Protein AF-A0A164QS16-F1 (afdb_monomer)

Structure (mmCIF, N/CA/C/O backbone):
data_AF-A0A164QS16-F1
#
_entry.id   AF-A0A164QS16-F1
#
loop_
_atom_site.group_PDB
_atom_site.id
_atom_site.type_symbol
_atom_site.label_atom_id
_atom_site.label_alt_id
_atom_site.label_comp_id
_atom_site.label_asym_id
_atom_site.label_entity_id
_atom_site.label_seq_id
_atom_site.pdbx_PDB_ins_code
_atom_site.Cartn_x
_atom_site.Cartn_y
_atom_site.Cartn_z
_atom_site.occupancy
_atom_site.B_iso_or_equiv
_atom_site.auth_seq_id
_atom_site.auth_comp_id
_atom_site.auth_asym_id
_atom_site.auth_atom_id
_atom_site.pdbx_PDB_model_num
ATOM 1 N N . MET A 1 1 ? 17.991 6.993 -2.845 1.00 45.00 1 MET A N 1
ATOM 2 C CA . MET A 1 1 ? 17.468 7.117 -4.222 1.00 45.00 1 MET A CA 1
ATOM 3 C C . MET A 1 1 ? 16.402 8.201 -4.233 1.00 45.00 1 MET A C 1
ATOM 5 O O . MET A 1 1 ? 15.755 8.378 -3.211 1.00 45.00 1 MET A O 1
ATOM 9 N N . ASN A 1 2 ? 16.260 8.963 -5.321 1.00 49.97 2 ASN A N 1
ATOM 10 C CA . ASN A 1 2 ? 15.167 9.934 -5.453 1.00 49.97 2 ASN A CA 1
ATOM 11 C C . ASN A 1 2 ? 13.910 9.170 -5.885 1.00 49.97 2 ASN A C 1
ATOM 13 O O . ASN A 1 2 ? 13.713 8.955 -7.078 1.00 49.97 2 ASN A O 1
ATOM 17 N N . GLN A 1 3 ? 13.117 8.705 -4.921 1.00 72.62 3 GLN A N 1
ATOM 18 C CA . GLN A 1 3 ? 11.813 8.103 -5.196 1.00 72.62 3 GLN A CA 1
ATOM 19 C C . GLN A 1 3 ? 10.845 9.203 -5.648 1.00 72.62 3 GLN A C 1
ATOM 21 O O . GLN A 1 3 ? 10.827 10.293 -5.071 1.00 72.62 3 GLN A O 1
ATOM 26 N N . HIS A 1 4 ? 10.088 8.941 -6.715 1.00 82.38 4 HIS A N 1
ATOM 27 C CA . HIS A 1 4 ? 9.063 9.873 -7.173 1.00 82.38 4 HIS A CA 1
ATOM 28 C C . HIS A 1 4 ? 7.929 9.940 -6.131 1.00 82.38 4 HIS A C 1
ATOM 30 O O . HIS A 1 4 ? 7.502 8.903 -5.623 1.00 82.38 4 HIS A O 1
ATOM 36 N N . ASN A 1 5 ? 7.428 11.134 -5.816 1.00 89.19 5 ASN A N 1
ATOM 37 C CA . ASN A 1 5 ? 6.219 11.296 -4.994 1.00 89.19 5 ASN A CA 1
ATOM 38 C C . ASN A 1 5 ? 4.951 11.113 -5.842 1.00 89.19 5 ASN A C 1
ATOM 40 O O . ASN A 1 5 ? 5.012 11.201 -7.071 1.00 89.19 5 ASN A O 1
ATOM 44 N N . LEU A 1 6 ? 3.792 10.894 -5.219 1.00 90.19 6 LEU A N 1
ATOM 45 C CA . LEU A 1 6 ? 2.547 10.589 -5.932 1.00 90.19 6 LEU A CA 1
ATOM 46 C C . LEU A 1 6 ? 2.148 11.701 -6.922 1.00 90.19 6 LEU A C 1
ATOM 48 O O . LEU A 1 6 ? 1.661 11.431 -8.024 1.00 90.19 6 LEU A O 1
ATOM 52 N N . ALA A 1 7 ? 2.437 12.963 -6.588 1.00 89.69 7 ALA A N 1
ATOM 53 C CA . ALA A 1 7 ? 2.213 14.101 -7.478 1.00 89.69 7 ALA A CA 1
ATOM 54 C C . ALA A 1 7 ? 3.037 14.013 -8.778 1.00 89.69 7 ALA A C 1
ATOM 56 O O . ALA A 1 7 ? 2.548 14.373 -9.849 1.00 89.69 7 ALA A O 1
ATOM 57 N N . GLN A 1 8 ? 4.267 13.499 -8.72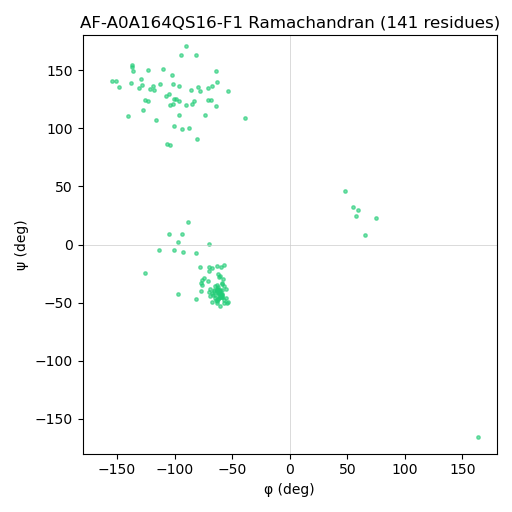2 1.00 91.56 8 GLN A N 1
ATOM 58 C CA . GLN A 1 8 ? 5.094 13.275 -9.908 1.00 91.56 8 GLN A CA 1
ATOM 59 C C . GLN A 1 8 ? 4.542 12.151 -10.794 1.00 91.56 8 GLN A C 1
ATOM 61 O O . GLN A 1 8 ? 4.535 12.317 -12.014 1.00 91.56 8 GLN A O 1
ATOM 66 N N . TYR A 1 9 ? 4.001 11.069 -10.218 1.00 91.50 9 TYR A N 1
ATOM 67 C CA . TYR A 1 9 ? 3.278 10.045 -10.992 1.00 91.50 9 TYR A CA 1
ATOM 68 C C . TYR A 1 9 ? 2.069 10.656 -11.712 1.00 91.50 9 TYR A C 1
ATOM 70 O O . TYR A 1 9 ? 1.868 10.436 -12.907 1.00 91.50 9 TYR A O 1
ATOM 78 N N . HIS A 1 10 ? 1.302 11.508 -11.025 1.00 90.94 10 HIS A N 1
ATOM 79 C CA . HIS A 1 10 ? 0.189 12.229 -11.640 1.00 90.94 10 HIS A CA 1
ATOM 80 C C . HIS A 1 10 ? 0.623 13.156 -12.784 1.00 90.94 10 HIS A C 1
ATOM 82 O O . HIS A 1 10 ? -0.041 13.184 -13.821 1.00 90.94 10 HIS A O 1
ATOM 88 N N . LEU A 1 11 ? 1.736 13.878 -12.638 1.00 92.06 11 LEU A N 1
ATOM 89 C CA . LEU A 1 11 ? 2.280 14.727 -13.702 1.00 92.06 11 LEU A CA 1
ATOM 90 C C . LEU A 1 11 ? 2.704 13.916 -14.937 1.00 92.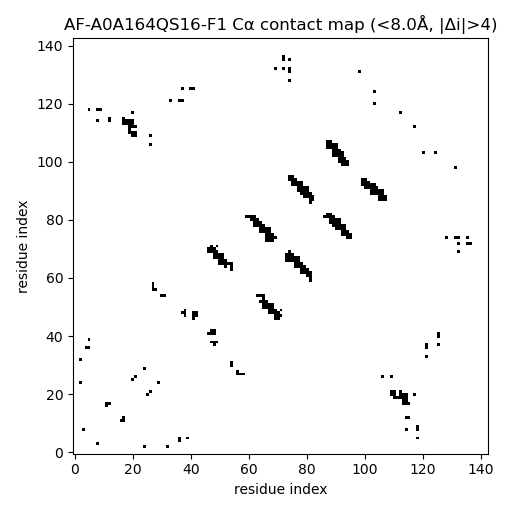06 11 LEU A C 1
ATOM 92 O O . LEU A 1 11 ? 2.490 14.370 -16.061 1.00 92.06 11 LEU A O 1
ATOM 96 N N . LEU A 1 12 ? 3.280 12.723 -14.761 1.00 90.31 12 LEU A N 1
ATOM 97 C CA . LEU A 1 12 ? 3.617 11.834 -15.881 1.00 90.31 12 LEU A CA 1
ATOM 98 C C . LEU A 1 12 ? 2.358 11.409 -16.650 1.00 90.31 12 LEU A C 1
ATOM 100 O O . LEU A 1 12 ? 2.299 11.556 -17.874 1.00 90.31 12 LEU A O 1
ATOM 104 N N . LEU A 1 13 ? 1.313 10.991 -15.932 1.00 91.69 13 LEU A N 1
ATOM 105 C CA . LEU A 1 13 ? 0.035 10.599 -16.532 1.00 91.69 13 LEU A CA 1
ATOM 106 C C . LEU A 1 13 ? -0.655 11.765 -17.256 1.00 91.69 13 LEU A C 1
ATOM 108 O O . LEU A 1 13 ? -1.169 11.588 -18.359 1.00 91.69 13 LEU A O 1
ATOM 112 N N . GLN A 1 14 ? -0.615 12.978 -16.694 1.00 90.81 14 GLN A N 1
ATOM 113 C CA . GLN A 1 14 ? -1.146 14.186 -17.345 1.00 90.81 14 GLN A CA 1
ATOM 114 C C . GLN A 1 14 ? -0.430 14.516 -18.663 1.00 90.81 14 GLN A C 1
ATOM 116 O O . GLN A 1 14 ? -1.038 15.079 -19.573 1.00 90.81 14 GLN A O 1
ATOM 121 N N . ASN A 1 15 ? 0.839 14.127 -18.794 1.00 89.81 15 ASN A N 1
ATOM 122 C CA . ASN A 1 15 ? 1.623 14.261 -20.020 1.00 89.81 15 ASN A CA 1
ATOM 123 C C . ASN A 1 15 ? 1.481 13.045 -20.963 1.00 89.81 15 ASN A C 1
ATOM 125 O O . ASN A 1 15 ? 2.320 12.850 -21.841 1.00 89.81 15 ASN A O 1
ATOM 129 N N . ASN A 1 16 ? 0.424 12.234 -20.806 1.00 78.81 16 ASN A N 1
ATOM 130 C CA . ASN A 1 16 ? 0.148 11.006 -21.570 1.00 78.81 16 ASN A CA 1
ATOM 131 C C . ASN A 1 16 ? 1.294 9.979 -21.533 1.00 78.81 16 ASN A C 1
ATOM 133 O O . ASN A 1 16 ? 1.535 9.269 -22.509 1.00 78.81 16 ASN A O 1
ATOM 137 N N . THR A 1 17 ? 2.024 9.921 -20.419 1.00 84.69 17 THR A N 1
ATOM 138 C CA . THR A 1 17 ? 3.129 8.979 -20.218 1.00 84.69 17 THR A CA 1
ATOM 139 C C . THR A 1 17 ? 2.685 7.897 -19.243 1.00 84.69 17 THR A C 1
ATOM 141 O O . THR A 1 17 ? 2.892 8.018 -18.038 1.00 84.69 17 THR A O 1
ATOM 144 N N . ASP A 1 18 ? 2.046 6.855 -19.773 1.00 91.56 18 ASP A N 1
ATOM 145 C CA . ASP A 1 18 ? 1.700 5.651 -19.016 1.00 91.56 18 ASP A CA 1
ATOM 146 C C . ASP A 1 18 ? 2.662 4.522 -19.393 1.00 91.56 18 ASP A C 1
ATOM 148 O O . ASP A 1 18 ? 2.460 3.773 -20.349 1.00 91.56 18 ASP A O 1
ATOM 152 N N . LEU A 1 19 ? 3.804 4.511 -18.711 1.00 91.38 19 LEU A N 1
ATOM 153 C CA . LEU A 1 19 ? 4.887 3.561 -18.940 1.00 91.38 19 LEU A CA 1
ATOM 154 C C . LEU A 1 19 ? 4.759 2.372 -17.979 1.00 91.38 19 LEU A C 1
ATOM 156 O O . LEU A 1 19 ? 4.085 2.481 -16.955 1.00 91.38 19 LEU A O 1
ATOM 160 N N . PRO A 1 20 ? 5.441 1.248 -18.256 1.00 94.56 20 PRO A N 1
ATOM 161 C CA . PRO A 1 20 ? 5.644 0.213 -17.250 1.00 94.56 20 PRO A CA 1
ATOM 162 C C . PRO A 1 20 ? 6.276 0.807 -15.985 1.00 94.56 20 PRO A C 1
ATOM 164 O O . PRO A 1 20 ? 7.278 1.526 -16.070 1.00 94.56 20 PRO A O 1
ATOM 167 N N . LEU A 1 21 ? 5.716 0.486 -14.817 1.00 93.56 21 LEU A N 1
ATOM 168 C CA . LEU A 1 21 ? 6.164 0.986 -13.517 1.00 93.56 21 LEU A CA 1
ATOM 169 C C . LEU A 1 21 ? 7.642 0.658 -13.264 1.00 93.56 21 LEU A C 1
ATOM 171 O O . LEU A 1 21 ? 8.385 1.492 -12.746 1.00 93.56 21 LEU A O 1
ATOM 175 N N . SER A 1 22 ? 8.090 -0.511 -13.729 1.00 92.88 22 SER A N 1
ATOM 176 C CA . SER A 1 22 ? 9.475 -0.985 -13.629 1.00 92.88 22 SER A CA 1
ATOM 177 C C . SER A 1 22 ? 10.521 -0.057 -14.263 1.00 92.88 22 SER A C 1
ATOM 179 O O . SER A 1 22 ? 11.703 -0.163 -13.943 1.00 92.88 22 SER A O 1
ATOM 181 N N . GLN A 1 23 ? 10.121 0.876 -15.136 1.00 91.94 23 GLN A N 1
ATOM 182 C CA . GLN A 1 23 ? 11.037 1.869 -15.712 1.00 91.94 23 GLN A CA 1
ATOM 183 C C . GLN A 1 23 ? 11.366 3.024 -14.760 1.00 91.94 23 GLN A C 1
ATOM 185 O O . GLN A 1 23 ? 12.346 3.735 -14.989 1.00 91.94 23 GLN A O 1
ATOM 190 N N . ILE A 1 24 ? 10.550 3.243 -13.727 1.00 90.75 24 ILE A N 1
ATOM 191 C CA . ILE A 1 24 ? 10.667 4.399 -12.826 1.00 90.75 24 ILE A CA 1
ATOM 192 C C . ILE A 1 24 ? 10.756 4.018 -11.350 1.00 90.75 24 ILE A C 1
ATOM 194 O O . ILE A 1 24 ? 11.302 4.789 -10.560 1.00 90.75 24 ILE A O 1
ATOM 198 N N . LEU A 1 25 ? 10.239 2.847 -10.990 1.00 90.56 25 LEU A N 1
ATOM 199 C CA . LEU A 1 25 ? 10.259 2.294 -9.651 1.00 90.56 25 LEU A CA 1
ATOM 200 C C . LEU A 1 25 ? 10.846 0.883 -9.743 1.00 90.56 25 LEU A C 1
ATOM 202 O O . LEU A 1 25 ? 10.266 0.024 -10.410 1.00 90.56 25 LEU A O 1
ATOM 206 N N . PRO A 1 26 ? 12.007 0.621 -9.137 1.00 89.75 26 PRO A N 1
ATOM 207 C CA . PRO A 1 26 ? 12.509 -0.740 -8.997 1.00 89.75 26 PRO A CA 1
ATOM 208 C C . PRO A 1 26 ? 11.583 -1.581 -8.108 1.00 89.75 26 PRO A C 1
ATOM 210 O O . PRO A 1 26 ? 10.943 -1.050 -7.200 1.00 89.75 26 PRO A O 1
ATOM 213 N N . LEU A 1 27 ? 11.501 -2.889 -8.366 1.00 87.50 27 LEU A N 1
ATOM 214 C CA . LEU A 1 27 ? 10.605 -3.795 -7.632 1.00 87.50 27 LEU A CA 1
ATOM 215 C C . LEU A 1 27 ? 10.938 -3.835 -6.135 1.00 87.50 27 LEU A C 1
ATOM 217 O O . LEU A 1 27 ? 10.041 -3.857 -5.295 1.00 87.50 27 LEU A O 1
ATOM 221 N N . GLU A 1 28 ? 12.227 -3.808 -5.804 1.00 84.38 28 GLU A N 1
ATOM 222 C CA . GLU A 1 28 ? 12.734 -3.776 -4.435 1.00 84.38 28 GLU A CA 1
ATOM 223 C C . GLU A 1 28 ? 12.218 -2.570 -3.635 1.00 84.38 28 GLU A C 1
ATOM 225 O O . GLU A 1 28 ? 11.996 -2.680 -2.432 1.00 84.38 28 GLU A O 1
ATOM 230 N N . ASP A 1 29 ? 11.930 -1.458 -4.313 1.00 85.69 29 ASP A N 1
ATOM 231 C CA . ASP A 1 29 ? 11.459 -0.214 -3.707 1.00 85.69 29 ASP A CA 1
ATOM 232 C C . ASP A 1 29 ? 9.926 -0.104 -3.671 1.00 85.69 29 ASP A C 1
ATOM 234 O O . ASP A 1 29 ? 9.394 0.855 -3.097 1.00 85.69 29 ASP A O 1
ATOM 238 N N . PHE A 1 30 ? 9.200 -1.050 -4.282 1.00 88.25 30 PHE A N 1
ATOM 239 C CA . PHE A 1 30 ? 7.750 -0.964 -4.468 1.00 88.25 30 PHE A CA 1
ATOM 240 C C . PHE A 1 30 ? 7.012 -0.734 -3.151 1.00 88.25 30 PHE A C 1
ATOM 242 O O . PHE A 1 30 ? 6.216 0.194 -3.039 1.00 88.25 30 PHE A O 1
ATOM 249 N N . LEU A 1 31 ? 7.304 -1.549 -2.139 1.00 87.12 31 LEU A N 1
ATOM 250 C CA . LEU A 1 31 ? 6.586 -1.532 -0.868 1.00 87.12 31 LEU A CA 1
ATOM 251 C C . LEU A 1 31 ? 6.853 -0.266 -0.059 1.00 87.12 31 LEU A C 1
ATOM 253 O O . LEU A 1 31 ? 5.921 0.358 0.444 1.00 87.12 31 LEU A O 1
ATOM 257 N N . ILE A 1 32 ? 8.118 0.145 0.022 1.00 86.06 32 ILE A N 1
ATOM 258 C CA . ILE A 1 32 ? 8.507 1.382 0.708 1.00 86.06 32 ILE A CA 1
ATOM 259 C C . ILE A 1 32 ? 7.839 2.581 0.028 1.00 86.06 32 ILE A C 1
ATOM 261 O O . ILE A 1 32 ? 7.294 3.458 0.702 1.00 86.06 32 ILE A O 1
ATOM 265 N N . THR A 1 33 ? 7.821 2.597 -1.306 1.00 89.81 33 THR A N 1
ATOM 266 C CA . THR A 1 33 ? 7.186 3.668 -2.085 1.00 89.81 33 THR A CA 1
ATOM 267 C C . THR A 1 33 ? 5.666 3.649 -1.918 1.00 89.81 33 THR A C 1
ATOM 269 O O . THR A 1 33 ? 5.068 4.696 -1.690 1.00 89.81 33 THR A O 1
ATOM 272 N N . PHE A 1 34 ? 5.041 2.469 -1.928 1.00 91.88 34 PHE A N 1
ATOM 273 C CA . PHE A 1 34 ? 3.610 2.288 -1.676 1.00 91.88 34 PHE A CA 1
ATOM 274 C C . PHE A 1 34 ? 3.196 2.843 -0.307 1.00 91.88 34 PHE A C 1
ATOM 276 O O . PHE A 1 34 ? 2.295 3.675 -0.232 1.00 91.88 34 PHE A O 1
ATOM 283 N N . ILE A 1 35 ? 3.904 2.476 0.768 1.00 90.25 35 ILE A N 1
ATOM 284 C CA . ILE A 1 35 ? 3.675 3.022 2.117 1.00 90.25 35 ILE A CA 1
ATOM 285 C C . ILE A 1 35 ? 3.879 4.541 2.155 1.00 90.25 35 ILE A C 1
ATOM 287 O O . ILE A 1 35 ? 3.100 5.258 2.788 1.00 90.25 35 ILE A O 1
ATOM 291 N N . THR A 1 36 ? 4.900 5.043 1.458 1.00 90.88 36 THR A N 1
ATOM 292 C CA . THR A 1 36 ? 5.177 6.482 1.373 1.00 90.88 36 THR A CA 1
ATOM 293 C C . THR A 1 36 ? 4.017 7.228 0.718 1.00 90.88 36 THR A C 1
ATOM 295 O O . THR A 1 36 ? 3.569 8.238 1.255 1.00 90.88 36 THR A O 1
ATOM 298 N N . HIS A 1 37 ? 3.464 6.720 -0.384 1.00 93.88 37 HIS A N 1
ATOM 299 C CA . HIS A 1 37 ? 2.332 7.366 -1.054 1.00 93.88 37 HIS A CA 1
ATOM 300 C C . HIS A 1 37 ? 1.025 7.265 -0.268 1.00 93.88 37 HIS A C 1
ATOM 302 O O . HIS A 1 37 ? 0.230 8.201 -0.309 1.00 93.88 37 HIS A O 1
ATOM 308 N N . LEU A 1 38 ? 0.805 6.194 0.504 1.00 93.00 38 LEU A N 1
ATOM 309 C CA . LEU A 1 38 ? -0.314 6.161 1.455 1.00 93.00 38 LEU A CA 1
ATOM 310 C C . LEU A 1 38 ? -0.180 7.273 2.499 1.00 93.00 38 LEU A C 1
ATOM 312 O O . LEU A 1 38 ? -1.143 7.991 2.763 1.00 93.00 38 LEU A O 1
ATOM 316 N N . ASN A 1 39 ? 1.021 7.457 3.053 1.00 92.06 39 ASN A N 1
ATOM 317 C CA . ASN A 1 39 ? 1.291 8.543 3.989 1.00 92.06 39 ASN A CA 1
ATOM 318 C C . ASN A 1 39 ? 1.045 9.920 3.348 1.00 92.06 39 ASN A C 1
ATOM 320 O O . ASN A 1 39 ? 0.419 10.768 3.975 1.00 92.06 39 ASN A O 1
ATOM 324 N N . GLU A 1 40 ? 1.467 10.132 2.096 1.00 92.94 40 GLU A N 1
ATOM 325 C CA . GLU A 1 40 ? 1.184 11.368 1.348 1.0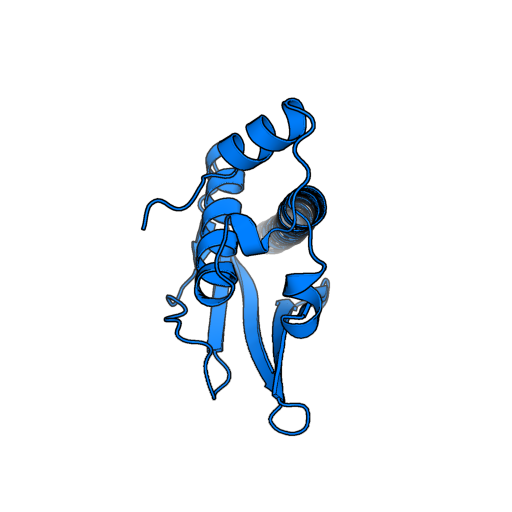0 92.94 40 GLU A CA 1
ATOM 326 C C . GLU A 1 40 ? -0.329 11.645 1.251 1.00 92.94 40 GLU A C 1
ATOM 328 O O . GLU A 1 40 ? -0.769 12.741 1.598 1.00 92.94 40 GLU A O 1
ATOM 333 N N . ILE A 1 41 ? -1.143 10.647 0.878 1.00 93.31 41 ILE A N 1
ATOM 334 C CA . ILE A 1 41 ? -2.610 10.791 0.780 1.00 93.31 41 ILE A CA 1
ATOM 335 C C . ILE A 1 41 ? -3.239 11.183 2.122 1.00 93.31 41 ILE A C 1
ATOM 337 O O . ILE A 1 41 ? -4.116 12.051 2.191 1.00 93.31 41 ILE A O 1
ATOM 341 N N . PHE A 1 42 ? -2.825 10.534 3.208 1.00 94.12 42 PHE A N 1
ATOM 342 C CA . PHE A 1 42 ? -3.421 10.792 4.515 1.00 94.12 42 PHE A CA 1
ATOM 343 C C . PHE A 1 42 ? -2.945 12.106 5.132 1.00 94.12 42 PHE A C 1
ATOM 345 O O . PHE A 1 42 ? -3.744 12.780 5.784 1.00 94.12 42 PHE A O 1
ATOM 352 N N . GLN A 1 43 ? -1.715 12.536 4.841 1.00 90.19 43 GLN A N 1
ATOM 353 C CA . GLN A 1 43 ? -1.240 13.874 5.192 1.00 90.19 43 GLN A CA 1
ATOM 354 C C . GLN A 1 43 ? -2.068 14.972 4.520 1.00 90.19 43 GLN A C 1
ATOM 356 O O . GLN A 1 43 ? -2.432 15.940 5.187 1.00 90.19 43 GLN A O 1
ATOM 361 N N . GLU A 1 44 ? -2.426 14.815 3.239 1.00 88.75 44 GLU A N 1
ATOM 362 C CA . GLU A 1 44 ? -3.335 15.744 2.546 1.00 88.75 44 GLU A CA 1
ATOM 363 C C . GLU A 1 44 ? -4.725 15.809 3.202 1.00 88.75 44 GLU A C 1
ATOM 365 O O . GLU A 1 44 ? -5.402 16.834 3.127 1.00 88.75 44 GLU A O 1
ATOM 370 N N . SER A 1 45 ? -5.135 14.732 3.877 1.00 86.06 45 SER A N 1
ATOM 371 C CA . SER A 1 45 ? -6.420 14.615 4.576 1.00 86.06 45 SER A CA 1
ATOM 372 C C . SER A 1 45 ? -6.357 14.998 6.062 1.00 86.06 45 SER A C 1
ATOM 374 O O . SER A 1 45 ? -7.318 14.748 6.788 1.00 86.06 45 SER A O 1
ATOM 376 N N . GLU A 1 46 ? -5.241 15.567 6.533 1.00 89.69 46 GLU A N 1
ATOM 377 C CA . GLU A 1 46 ? -4.992 15.896 7.949 1.00 89.69 46 GLU A CA 1
ATOM 378 C C . GLU A 1 46 ? -5.095 14.681 8.903 1.00 89.69 46 GLU A C 1
ATOM 380 O O . GLU A 1 46 ? -5.340 14.828 10.103 1.00 89.69 46 GLU A O 1
ATOM 385 N N . LEU A 1 47 ? -4.893 13.464 8.385 1.00 91.31 47 LEU A N 1
ATOM 386 C CA . LEU A 1 47 ? -4.861 12.223 9.159 1.00 91.31 47 LEU A CA 1
ATOM 387 C C . LEU A 1 47 ? -3.412 11.774 9.386 1.00 91.31 47 LEU A C 1
ATOM 389 O O . LEU A 1 47 ? -2.572 11.805 8.488 1.00 91.31 47 LEU A O 1
ATOM 393 N N . THR A 1 48 ? -3.114 11.308 10.597 1.00 91.12 48 THR A N 1
ATOM 394 C CA . THR A 1 48 ? -1.787 10.794 10.954 1.00 91.12 48 THR A CA 1
ATOM 395 C C . THR A 1 48 ? -1.705 9.313 10.614 1.00 91.12 48 THR A C 1
ATOM 397 O O . THR A 1 48 ? -2.201 8.484 11.374 1.00 91.12 48 THR A O 1
ATOM 400 N N . PHE A 1 49 ? -1.079 8.975 9.489 1.00 91.00 49 PHE A N 1
ATOM 401 C CA . PHE A 1 49 ? -0.795 7.591 9.111 1.00 91.00 49 PHE A CA 1
ATOM 402 C C . PHE A 1 49 ? 0.525 7.110 9.725 1.00 91.00 49 PHE A C 1
ATOM 404 O O . PHE A 1 49 ? 1.534 7.815 9.661 1.00 91.00 49 PHE A O 1
ATOM 411 N N . LYS A 1 50 ? 0.528 5.916 10.328 1.00 86.75 50 LYS A N 1
ATOM 412 C CA . LYS A 1 50 ? 1.736 5.283 10.881 1.00 86.75 50 LYS A CA 1
ATOM 413 C C . LYS A 1 50 ? 1.766 3.795 10.549 1.00 86.75 50 LYS A C 1
ATOM 415 O O . LYS A 1 50 ? 0.757 3.106 10.695 1.00 86.75 50 LYS A O 1
ATOM 420 N N . ASN A 1 51 ? 2.949 3.308 10.199 1.00 81.75 51 ASN A N 1
ATOM 421 C CA . ASN A 1 51 ? 3.306 1.896 10.192 1.00 81.75 51 ASN A CA 1
ATOM 422 C C . ASN A 1 51 ? 4.202 1.596 11.408 1.00 81.75 51 ASN A C 1
ATOM 424 O O . ASN A 1 51 ? 5.156 2.335 11.662 1.00 81.75 51 ASN A O 1
ATOM 428 N N . LEU A 1 52 ? 3.869 0.566 12.193 1.00 59.56 52 LEU A N 1
ATOM 429 C CA . LEU A 1 52 ? 4.536 0.313 13.482 1.00 59.56 52 LEU A CA 1
ATOM 430 C C . LEU A 1 52 ? 5.949 -0.267 13.331 1.00 59.56 52 LEU A C 1
ATOM 432 O O . LEU A 1 52 ? 6.810 0.029 14.160 1.00 59.56 52 LEU A O 1
ATOM 436 N N . GLU A 1 53 ? 6.217 -1.003 12.248 1.00 65.56 53 GLU A N 1
ATOM 437 C CA . GLU A 1 53 ? 7.552 -1.526 11.937 1.00 65.56 53 GLU A CA 1
ATOM 438 C C . GLU A 1 53 ? 7.952 -1.231 10.478 1.00 65.56 53 GLU A C 1
ATOM 440 O O . GLU A 1 53 ? 7.136 -1.393 9.561 1.00 65.56 53 GLU A O 1
ATOM 445 N N . PRO A 1 54 ? 9.186 -0.756 10.220 1.00 61.00 54 PRO A N 1
ATOM 446 C CA . PRO A 1 54 ? 9.669 -0.560 8.863 1.00 61.00 54 PRO A CA 1
ATOM 447 C C . PRO A 1 54 ? 9.920 -1.917 8.205 1.00 61.00 54 PRO A C 1
ATOM 449 O O . PRO A 1 54 ? 10.705 -2.720 8.702 1.00 61.00 54 PRO A O 1
ATOM 452 N N . ILE A 1 55 ? 9.296 -2.143 7.052 1.00 65.00 55 ILE A N 1
ATOM 453 C CA . ILE A 1 55 ? 9.612 -3.284 6.196 1.00 65.00 55 ILE A CA 1
ATOM 454 C C . ILE A 1 55 ? 10.956 -2.977 5.527 1.00 65.00 55 ILE A C 1
ATOM 456 O O . ILE A 1 55 ? 11.067 -2.027 4.750 1.00 65.00 55 ILE A O 1
ATOM 460 N N . ILE A 1 56 ? 11.996 -3.727 5.890 1.00 58.09 56 ILE A N 1
ATOM 461 C CA . ILE A 1 56 ? 13.363 -3.524 5.398 1.00 58.09 56 ILE A CA 1
ATOM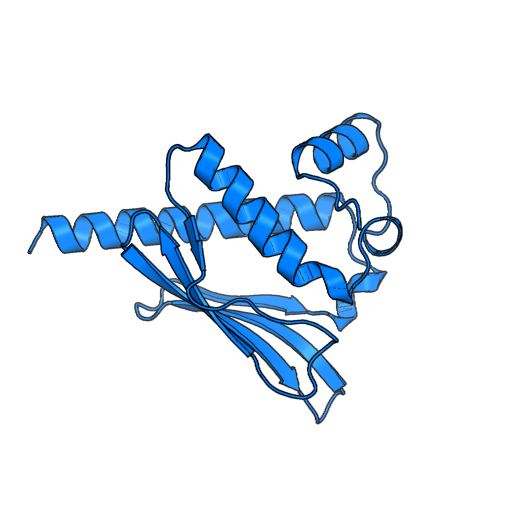 462 C C . ILE A 1 56 ? 13.561 -4.481 4.221 1.00 58.09 56 ILE A C 1
ATOM 464 O O . ILE A 1 56 ? 13.568 -5.700 4.402 1.00 58.09 56 ILE A O 1
ATOM 468 N N . THR A 1 57 ? 13.683 -3.945 3.009 1.00 54.12 57 THR A N 1
ATOM 469 C CA . THR A 1 57 ? 13.793 -4.739 1.778 1.00 54.12 57 THR A CA 1
ATOM 470 C C . THR A 1 57 ? 15.240 -4.837 1.288 1.00 54.12 57 THR A C 1
ATOM 472 O O . THR A 1 57 ? 15.888 -3.821 1.064 1.00 54.12 57 THR A O 1
ATOM 475 N N . ASP A 1 58 ? 15.714 -6.069 1.101 1.00 53.94 58 ASP A N 1
ATOM 476 C CA . ASP A 1 58 ? 15.847 -6.680 -0.233 1.00 53.94 58 ASP A CA 1
ATOM 477 C C . ASP A 1 58 ? 14.771 -7.787 -0.288 1.00 53.94 58 ASP A C 1
ATOM 479 O O . ASP A 1 58 ? 14.397 -8.272 0.781 1.00 53.94 58 ASP A O 1
ATOM 483 N N . ILE A 1 59 ? 14.210 -8.138 -1.459 1.00 60.69 59 ILE A N 1
ATOM 484 C CA . ILE A 1 59 ? 13.069 -9.082 -1.612 1.00 60.69 59 ILE A CA 1
ATOM 485 C C . ILE A 1 59 ? 13.203 -10.250 -0.619 1.00 60.69 59 ILE A C 1
ATOM 487 O O . ILE A 1 59 ? 14.113 -11.068 -0.772 1.00 60.69 59 ILE A O 1
ATOM 491 N N . PRO A 1 60 ? 12.367 -10.317 0.429 1.00 61.19 60 PRO A N 1
ATOM 492 C CA . PRO A 1 60 ? 12.705 -11.160 1.552 1.00 61.19 60 PRO A CA 1
ATOM 493 C C . PRO A 1 60 ? 12.377 -12.615 1.258 1.00 61.19 60 PRO A C 1
ATOM 495 O O . PRO A 1 60 ? 11.294 -12.949 0.787 1.00 61.19 60 PRO A O 1
ATOM 498 N N . GLU A 1 61 ? 13.310 -13.491 1.618 1.00 62.41 61 GLU A N 1
ATOM 499 C CA . GLU A 1 61 ? 13.114 -14.946 1.630 1.00 62.41 61 GLU A CA 1
ATOM 500 C C . GLU A 1 61 ? 12.152 -15.397 2.754 1.00 62.41 61 GLU A C 1
ATOM 502 O O . GLU A 1 61 ? 11.902 -16.589 2.930 1.00 62.41 61 GLU A O 1
ATOM 507 N N . ALA A 1 62 ? 11.630 -14.453 3.542 1.00 69.94 62 ALA A N 1
ATOM 508 C CA . ALA A 1 62 ? 10.748 -14.682 4.676 1.00 69.94 62 ALA A CA 1
ATOM 509 C C . ALA A 1 62 ? 9.599 -13.669 4.687 1.00 69.94 62 ALA A C 1
ATOM 511 O O . ALA A 1 62 ? 9.733 -12.547 4.196 1.00 69.94 62 ALA A O 1
ATOM 512 N N . ASN A 1 63 ? 8.482 -14.060 5.298 1.00 79.00 63 ASN A N 1
ATOM 513 C CA . ASN A 1 63 ? 7.346 -13.164 5.463 1.00 79.00 63 ASN A CA 1
ATOM 514 C C . ASN A 1 63 ? 7.729 -11.963 6.339 1.00 79.00 63 ASN A C 1
ATOM 516 O O . ASN A 1 63 ? 8.429 -12.123 7.340 1.00 79.00 63 ASN A O 1
ATOM 520 N N . GLN A 1 64 ? 7.245 -10.780 5.970 1.00 82.75 64 GLN A N 1
ATOM 521 C CA . GLN A 1 64 ? 7.342 -9.566 6.785 1.00 82.75 64 GLN A CA 1
ATOM 522 C C . GLN A 1 64 ? 5.941 -9.011 7.036 1.00 82.75 64 GLN A C 1
ATOM 524 O O . GLN A 1 64 ? 5.065 -9.172 6.188 1.00 82.75 64 GLN A O 1
ATOM 529 N N . GLU A 1 65 ? 5.732 -8.347 8.168 1.00 86.25 65 GLU A N 1
ATOM 530 C CA . GLU A 1 65 ? 4.450 -7.741 8.534 1.00 86.25 65 GLU A CA 1
ATOM 531 C C . GLU A 1 65 ? 4.650 -6.344 9.127 1.00 86.25 65 GLU A C 1
ATOM 533 O O . GLU A 1 65 ? 5.704 -6.030 9.676 1.00 86.25 65 GLU A O 1
ATOM 538 N N . THR A 1 66 ? 3.648 -5.481 8.987 1.00 87.38 66 THR A N 1
ATOM 539 C CA . THR A 1 66 ? 3.596 -4.193 9.682 1.00 87.38 66 THR A CA 1
ATOM 540 C C . THR A 1 66 ? 2.151 -3.810 9.972 1.00 87.38 66 THR A C 1
ATOM 542 O O . THR A 1 66 ? 1.278 -3.925 9.110 1.00 87.38 66 THR A O 1
ATOM 545 N N . THR A 1 67 ? 1.879 -3.335 11.183 1.00 89.75 67 THR A N 1
ATOM 546 C CA . THR A 1 67 ? 0.555 -2.823 11.550 1.00 89.75 67 THR A CA 1
ATOM 547 C C . THR A 1 67 ? 0.363 -1.419 10.991 1.00 89.75 67 THR A C 1
ATOM 549 O O . THR A 1 67 ? 1.221 -0.547 11.163 1.00 89.75 67 THR A O 1
ATOM 552 N N . LEU A 1 68 ? -0.784 -1.185 10.357 1.00 91.06 68 LEU A N 1
ATOM 553 C CA . LEU A 1 68 ? -1.205 0.118 9.856 1.00 91.06 68 LEU A CA 1
ATOM 554 C C . LEU A 1 68 ? -2.126 0.799 10.867 1.00 91.06 68 LEU A C 1
ATOM 556 O O . LEU A 1 68 ? -3.054 0.180 11.388 1.00 91.06 68 LEU A O 1
ATOM 560 N N . SER A 1 69 ? -1.913 2.092 11.100 1.00 90.81 69 SER A N 1
ATOM 561 C CA . SER A 1 69 ? -2.795 2.912 11.935 1.00 90.81 69 SER A CA 1
ATOM 562 C C . SER A 1 69 ? -3.082 4.277 11.316 1.00 90.81 69 SER A C 1
ATOM 564 O O . SER A 1 69 ? -2.247 4.849 10.608 1.00 90.81 69 SER A O 1
ATOM 566 N N . LEU A 1 70 ? -4.273 4.806 11.610 1.00 92.06 70 LEU A N 1
ATOM 567 C CA . LEU A 1 70 ? -4.694 6.170 11.287 1.00 92.06 70 LEU A CA 1
ATOM 568 C C . LEU A 1 70 ? -5.165 6.881 12.556 1.00 92.06 70 LEU A C 1
ATOM 570 O O . LEU A 1 70 ? -6.074 6.405 13.229 1.00 92.06 70 LEU A O 1
ATOM 574 N N . ASN A 1 71 ? -4.569 8.036 12.875 1.00 91.44 71 ASN A N 1
ATOM 575 C CA . ASN A 1 71 ? -4.844 8.801 14.101 1.00 91.44 71 ASN A CA 1
ATOM 576 C C . ASN A 1 71 ? -4.833 7.921 15.363 1.00 91.44 71 ASN A C 1
ATOM 578 O O . ASN A 1 71 ? -5.734 8.003 16.192 1.00 91.44 71 ASN A O 1
ATOM 582 N N . ASP A 1 72 ? -3.812 7.068 15.470 1.00 87.81 72 ASP A N 1
ATOM 583 C CA . ASP A 1 72 ? -3.604 6.121 16.574 1.00 87.81 72 ASP A CA 1
ATOM 584 C C . ASP A 1 72 ? -4.666 5.007 16.700 1.00 87.81 72 ASP A C 1
ATOM 586 O O . ASP A 1 72 ? -4.611 4.228 17.647 1.00 87.81 72 ASP A O 1
ATOM 590 N N . ILE A 1 73 ? -5.580 4.871 15.731 1.00 89.56 73 ILE A N 1
ATOM 591 C CA . ILE A 1 73 ? -6.469 3.708 15.605 1.00 89.56 73 ILE A CA 1
ATOM 592 C C . ILE A 1 73 ? -5.782 2.658 14.732 1.00 89.56 73 ILE A C 1
ATOM 594 O O . ILE A 1 73 ? -5.472 2.924 13.567 1.00 89.56 73 ILE A O 1
ATOM 598 N N . GLU A 1 74 ? -5.555 1.468 15.285 1.00 90.00 74 GLU A N 1
ATOM 599 C CA . GLU A 1 74 ? -5.039 0.308 14.553 1.00 90.00 74 GLU A CA 1
ATOM 600 C C . GLU A 1 74 ? -6.088 -0.200 13.561 1.00 90.00 74 GLU A C 1
ATOM 602 O O . GLU A 1 74 ? -7.228 -0.484 13.928 1.00 90.00 74 GLU A O 1
ATOM 607 N N . LEU A 1 75 ? -5.705 -0.288 12.288 1.00 89.12 75 LEU A N 1
ATOM 608 C CA . LEU A 1 75 ? -6.615 -0.687 11.219 1.00 89.12 75 LEU A CA 1
ATOM 609 C C . LEU A 1 75 ? -6.487 -2.171 10.888 1.00 89.12 75 LEU A C 1
ATOM 611 O O . LEU A 1 75 ? -7.488 -2.848 10.676 1.00 89.12 75 LEU A O 1
ATOM 615 N N . GLY A 1 76 ? -5.249 -2.662 10.836 1.00 89.44 76 GLY A N 1
ATOM 616 C CA . GLY A 1 76 ? -4.923 -4.041 10.495 1.00 89.44 76 GLY A CA 1
ATOM 617 C C . GLY A 1 76 ? -3.453 -4.207 10.137 1.00 89.44 76 GLY A C 1
ATOM 618 O O . GLY A 1 76 ? -2.636 -3.317 10.378 1.00 89.44 76 GLY A O 1
ATOM 619 N N . GLU A 1 77 ? -3.128 -5.344 9.542 1.00 90.19 77 GLU A N 1
ATOM 620 C CA . GLU A 1 77 ? -1.760 -5.778 9.280 1.00 90.19 77 GLU A CA 1
ATOM 621 C C . GLU A 1 77 ? -1.513 -5.914 7.776 1.00 90.19 77 GLU A C 1
ATOM 623 O O . GLU A 1 77 ? -2.306 -6.494 7.032 1.00 90.19 77 GLU A O 1
ATOM 628 N N . LEU A 1 78 ? -0.395 -5.357 7.321 1.00 90.44 78 LEU A N 1
ATOM 629 C CA . LEU A 1 78 ? 0.091 -5.467 5.955 1.00 90.44 78 LEU A CA 1
ATOM 630 C C . LEU A 1 78 ? 1.248 -6.464 5.921 1.00 90.44 78 LEU A C 1
ATOM 632 O O . LEU A 1 78 ? 2.274 -6.246 6.560 1.00 90.44 78 LEU A O 1
ATOM 636 N N . PHE A 1 79 ? 1.089 -7.527 5.143 1.00 87.38 79 PHE A N 1
ATOM 637 C CA . PHE A 1 79 ? 2.030 -8.628 5.027 1.00 87.38 79 PHE A CA 1
ATOM 638 C C . PHE A 1 79 ? 2.671 -8.660 3.650 1.00 87.38 79 PHE A C 1
ATOM 640 O O . PHE A 1 79 ? 1.995 -8.558 2.627 1.00 87.38 79 PHE A O 1
ATOM 647 N N . LEU A 1 80 ? 3.970 -8.913 3.627 1.00 87.69 80 LEU A N 1
ATOM 648 C CA . LEU A 1 80 ? 4.684 -9.367 2.450 1.00 87.69 80 LEU A CA 1
ATOM 649 C C . LEU A 1 80 ? 4.882 -10.878 2.585 1.00 87.69 80 LEU A C 1
ATOM 651 O O . LEU A 1 80 ? 5.724 -11.321 3.361 1.00 87.69 80 LEU A O 1
ATOM 655 N N . ILE A 1 81 ? 4.066 -11.661 1.881 1.00 86.81 81 ILE A N 1
ATOM 656 C CA . ILE A 1 81 ? 4.050 -13.125 1.969 1.00 86.81 81 ILE A CA 1
ATOM 657 C C . ILE A 1 81 ? 4.859 -13.706 0.813 1.00 86.81 81 ILE A C 1
ATOM 659 O O . ILE A 1 81 ? 4.558 -13.417 -0.345 1.00 86.81 81 ILE A O 1
ATOM 663 N N . HIS A 1 82 ? 5.850 -14.541 1.127 1.00 84.56 82 HIS A N 1
ATOM 664 C CA . HIS A 1 82 ? 6.642 -15.276 0.144 1.00 84.56 82 HIS A CA 1
ATOM 665 C C . HIS A 1 82 ? 6.179 -16.737 0.052 1.00 84.56 82 HIS A C 1
ATOM 667 O O . HIS A 1 82 ? 6.227 -17.484 1.032 1.00 84.56 82 HIS A O 1
ATOM 673 N N . ASP A 1 83 ? 5.756 -17.166 -1.136 1.00 79.25 83 ASP A N 1
ATOM 674 C CA . ASP A 1 83 ? 5.455 -18.561 -1.436 1.00 79.25 83 ASP A CA 1
ATOM 675 C C . ASP A 1 83 ? 6.680 -19.254 -2.040 1.00 79.25 83 ASP A C 1
ATOM 677 O O . ASP A 1 83 ? 6.949 -19.192 -3.240 1.00 79.25 83 ASP A O 1
ATOM 681 N N . SER A 1 84 ? 7.396 -19.991 -1.192 1.00 73.38 84 SER A N 1
ATOM 682 C CA . SER A 1 84 ? 8.568 -20.780 -1.594 1.00 73.38 84 SER A CA 1
ATOM 683 C C . SER A 1 84 ? 8.290 -21.861 -2.653 1.00 73.38 84 SER A C 1
ATOM 685 O O . SER A 1 84 ? 9.226 -22.326 -3.302 1.00 73.38 84 SER A O 1
ATOM 687 N N . SER A 1 85 ? 7.032 -22.279 -2.841 1.00 75.38 85 SER A N 1
ATOM 688 C CA . SER A 1 85 ? 6.664 -23.324 -3.807 1.00 75.38 85 SER A CA 1
ATOM 689 C C . SER A 1 85 ? 6.647 -22.799 -5.240 1.00 75.38 85 SER A C 1
ATOM 691 O O . SER A 1 85 ? 6.963 -23.545 -6.168 1.00 75.38 85 SER A O 1
ATOM 693 N N . TYR A 1 86 ? 6.285 -21.525 -5.406 1.00 69.69 86 TYR A N 1
ATOM 694 C CA . TYR A 1 86 ? 6.174 -20.855 -6.704 1.00 69.69 86 TYR A CA 1
ATOM 695 C C . TYR A 1 86 ? 7.209 -19.736 -6.888 1.00 69.69 86 TYR A C 1
ATOM 697 O O . TYR A 1 86 ? 7.361 -19.232 -7.993 1.00 69.69 86 TYR A O 1
ATOM 705 N N . LEU A 1 87 ? 7.995 -19.438 -5.843 1.00 70.50 87 LEU A N 1
ATOM 706 C CA . LEU A 1 87 ? 8.942 -18.319 -5.773 1.00 70.50 87 LEU A CA 1
ATOM 707 C C . LEU A 1 87 ? 8.263 -16.954 -5.963 1.00 70.50 87 LEU A C 1
ATOM 709 O O . LEU A 1 87 ? 8.893 -16.002 -6.420 1.00 70.50 87 LEU A O 1
ATOM 713 N N . ASP A 1 88 ? 6.997 -16.860 -5.561 1.00 81.81 88 ASP A N 1
ATOM 714 C CA . ASP A 1 88 ? 6.178 -15.665 -5.720 1.00 81.81 88 ASP A CA 1
ATOM 715 C C . ASP A 1 88 ? 6.075 -14.895 -4.409 1.00 81.81 88 ASP A C 1
ATOM 717 O O . ASP A 1 88 ? 6.016 -15.471 -3.323 1.00 81.81 88 ASP A O 1
ATOM 721 N N . THR A 1 89 ? 6.010 -13.571 -4.508 1.00 86.50 89 THR A N 1
ATOM 722 C CA . THR A 1 89 ? 5.817 -12.689 -3.355 1.00 86.50 89 THR A CA 1
ATOM 723 C C . THR A 1 89 ? 4.558 -11.859 -3.557 1.00 86.50 89 THR A C 1
ATOM 725 O O . THR A 1 89 ? 4.321 -11.317 -4.636 1.00 86.50 89 THR A O 1
ATOM 728 N N . SER A 1 90 ? 3.725 -11.762 -2.526 1.00 89.38 90 SER A N 1
ATOM 729 C CA . SER A 1 90 ? 2.473 -11.006 -2.561 1.00 89.38 90 SER A CA 1
ATOM 730 C C . SER A 1 90 ? 2.383 -10.037 -1.394 1.00 89.38 90 SER A C 1
ATOM 732 O O . SER A 1 90 ? 2.676 -10.391 -0.255 1.00 89.38 90 SER A O 1
ATOM 734 N N . LEU A 1 91 ? 1.922 -8.824 -1.682 1.00 90.50 91 LEU A N 1
ATOM 735 C CA . LEU A 1 91 ? 1.482 -7.866 -0.683 1.00 90.50 91 LEU A CA 1
ATOM 736 C C . LEU A 1 91 ? 0.024 -8.166 -0.335 1.00 90.50 91 LEU A C 1
ATOM 738 O O . LEU A 1 91 ? -0.842 -8.149 -1.212 1.00 90.50 91 LEU A O 1
ATOM 742 N N . VAL A 1 92 ? -0.248 -8.450 0.930 1.00 91.06 92 VAL A N 1
ATOM 743 C CA . VAL A 1 92 ? -1.563 -8.857 1.434 1.00 91.06 92 VAL A CA 1
ATOM 744 C C . V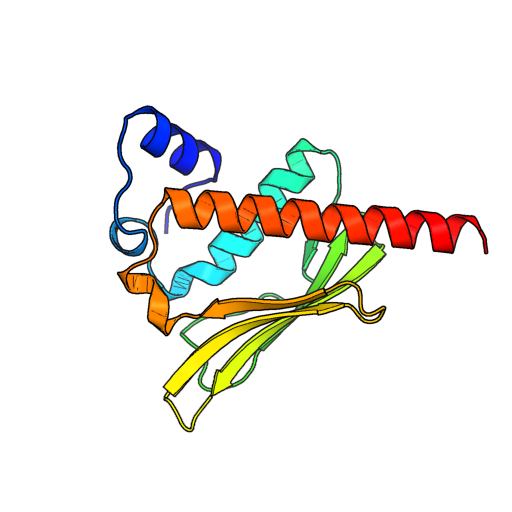AL A 1 92 ? -1.922 -7.996 2.632 1.00 91.06 92 VAL A C 1
ATOM 746 O O . VAL A 1 92 ? -1.057 -7.663 3.432 1.00 91.06 92 VAL A O 1
ATOM 749 N N . TYR A 1 93 ? -3.192 -7.635 2.768 1.00 91.31 93 TYR A N 1
ATOM 750 C CA . TYR A 1 93 ? -3.695 -6.925 3.937 1.00 91.31 93 TYR A CA 1
ATOM 751 C C . TYR A 1 93 ? -4.761 -7.740 4.655 1.00 91.31 93 TYR A C 1
ATOM 753 O O . TYR A 1 93 ? -5.642 -8.309 4.003 1.00 91.31 93 TYR A O 1
ATOM 761 N N . TYR A 1 94 ? -4.665 -7.768 5.984 1.00 89.88 94 TYR A N 1
ATOM 762 C CA . TYR A 1 94 ? -5.629 -8.400 6.871 1.00 89.88 94 TYR A CA 1
ATOM 763 C C . TYR A 1 94 ? -6.173 -7.394 7.876 1.00 89.88 94 TYR A C 1
ATOM 765 O O . TYR A 1 94 ? -5.446 -6.797 8.672 1.00 89.88 94 TYR A O 1
ATOM 773 N N . SER A 1 95 ? -7.492 -7.277 7.868 1.00 86.44 95 SER A N 1
ATOM 774 C CA . SER A 1 95 ? -8.269 -6.517 8.831 1.00 86.44 95 SER A CA 1
ATOM 775 C C . SER A 1 95 ? -8.801 -7.437 9.936 1.00 86.44 95 SER A C 1
ATOM 777 O O . SER A 1 95 ? -9.531 -8.385 9.628 1.00 86.44 95 SER A O 1
ATOM 779 N N . PRO A 1 96 ? -8.520 -7.178 11.228 1.00 74.00 96 PRO A N 1
ATOM 780 C CA . PRO A 1 96 ? -8.965 -8.031 12.335 1.00 74.00 96 PRO A CA 1
ATOM 781 C C . PRO A 1 96 ? -10.493 -8.113 12.478 1.00 74.00 96 PRO A C 1
ATOM 783 O O . PRO A 1 96 ? -11.004 -9.053 13.086 1.00 74.00 96 PRO A O 1
ATOM 786 N N . TYR A 1 97 ? -11.237 -7.169 11.893 1.00 72.69 97 TYR A N 1
ATOM 787 C CA . TYR A 1 97 ? -12.703 -7.164 11.897 1.00 72.69 97 TYR A CA 1
ATOM 788 C C . TYR A 1 97 ? -13.316 -7.575 10.548 1.00 72.69 97 TYR A C 1
ATOM 790 O O . TYR A 1 97 ? -14.535 -7.510 10.381 1.00 72.69 97 TYR A O 1
ATOM 798 N N . GLY A 1 98 ? -12.495 -8.053 9.605 1.00 57.50 98 GLY A N 1
ATOM 799 C CA . GLY A 1 98 ? -12.956 -8.805 8.438 1.00 57.50 98 GLY A CA 1
ATOM 800 C C . GLY A 1 98 ? -13.625 -7.986 7.334 1.00 57.50 98 GLY A C 1
ATOM 801 O O . GLY A 1 98 ? -14.392 -8.549 6.555 1.00 57.50 98 GLY A O 1
ATOM 802 N N . LEU A 1 99 ? -13.360 -6.678 7.241 1.00 58.22 99 LEU A N 1
ATOM 803 C CA . LEU A 1 99 ? -13.800 -5.885 6.085 1.00 58.22 99 LEU A CA 1
ATOM 804 C C . LEU A 1 99 ? -12.931 -6.148 4.850 1.00 58.22 99 LEU A C 1
ATOM 806 O O . LEU A 1 99 ? -13.452 -6.158 3.735 1.00 58.22 99 LEU A O 1
ATOM 810 N N . ILE A 1 100 ? -11.628 -6.382 5.047 1.00 64.25 100 ILE A N 1
ATOM 811 C CA . ILE A 1 100 ? -10.664 -6.628 3.974 1.00 64.25 100 ILE A CA 1
ATOM 812 C C . ILE A 1 100 ? -9.684 -7.717 4.411 1.00 64.25 100 ILE A C 1
ATOM 814 O O . ILE A 1 100 ? -8.833 -7.515 5.273 1.00 64.25 100 ILE A O 1
ATOM 818 N N . GLU A 1 101 ? -9.803 -8.875 3.776 1.00 72.75 101 GLU A N 1
ATOM 819 C CA . GLU A 1 101 ? -8.710 -9.825 3.609 1.00 72.75 101 GLU A CA 1
ATOM 820 C C . GLU A 1 101 ? -8.469 -9.896 2.104 1.00 72.75 101 GLU A C 1
ATOM 822 O O . GLU A 1 101 ? -9.318 -10.390 1.358 1.00 72.75 101 GLU A O 1
ATOM 827 N N . SER A 1 102 ? -7.374 -9.305 1.629 1.00 83.75 102 SER A N 1
ATOM 828 C CA . SER A 1 102 ? -7.133 -9.228 0.189 1.00 83.75 102 SER A CA 1
ATOM 829 C C . SER A 1 102 ? -5.657 -9.209 -0.146 1.00 83.75 102 SER A C 1
ATOM 831 O O . SER A 1 102 ? -4.859 -8.505 0.474 1.00 83.75 102 SER A O 1
ATOM 833 N N . THR A 1 103 ? -5.311 -9.921 -1.216 1.00 88.00 103 THR A N 1
ATOM 834 C CA . THR A 1 103 ? -4.092 -9.640 -1.966 1.00 88.00 103 THR A CA 1
ATOM 835 C C . THR A 1 103 ? -4.221 -8.242 -2.567 1.00 88.00 103 THR A C 1
ATOM 837 O O . THR A 1 103 ? -5.153 -7.978 -3.323 1.00 88.00 103 THR A O 1
ATOM 840 N N . ILE A 1 104 ? -3.313 -7.346 -2.197 1.00 90.56 104 ILE A N 1
ATOM 841 C CA . ILE A 1 104 ? -3.203 -5.993 -2.752 1.00 90.56 104 ILE A CA 1
ATOM 842 C C . ILE A 1 104 ? -2.454 -6.061 -4.075 1.00 90.56 104 ILE A C 1
ATOM 844 O O . ILE A 1 104 ? -2.870 -5.470 -5.065 1.00 90.56 104 ILE A O 1
ATOM 848 N N . PHE A 1 105 ? -1.333 -6.781 -4.089 1.00 91.12 105 PHE A N 1
ATOM 849 C CA . PHE A 1 105 ? -0.451 -6.817 -5.243 1.00 91.12 105 PHE A CA 1
ATOM 850 C C . PHE A 1 105 ? 0.363 -8.106 -5.281 1.00 91.12 105 PHE A C 1
ATOM 852 O O . PHE A 1 105 ? 0.844 -8.567 -4.246 1.00 91.12 105 PHE A O 1
ATOM 859 N N . ARG A 1 106 ? 0.553 -8.668 -6.475 1.00 91.12 106 ARG A N 1
ATOM 860 C CA . ARG A 1 106 ? 1.436 -9.815 -6.704 1.00 91.12 106 ARG A CA 1
ATOM 861 C C . ARG A 1 106 ? 2.681 -9.359 -7.444 1.00 91.12 106 ARG A C 1
ATOM 863 O O . ARG A 1 106 ? 2.588 -8.731 -8.492 1.00 91.12 106 ARG A O 1
ATOM 870 N N . TYR A 1 107 ? 3.851 -9.696 -6.918 1.00 88.94 107 TYR A N 1
ATOM 871 C CA . TYR A 1 107 ? 5.120 -9.223 -7.468 1.00 88.94 107 TYR A CA 1
ATOM 872 C C . TYR A 1 107 ? 5.434 -9.860 -8.832 1.00 88.94 107 TYR A C 1
ATOM 874 O O . TYR A 1 107 ? 6.151 -9.253 -9.625 1.00 88.94 107 TYR A O 1
ATOM 882 N N . GLU A 1 108 ? 4.856 -11.026 -9.148 1.00 87.44 108 GLU A N 1
ATOM 883 C CA . GLU A 1 108 ? 4.937 -11.651 -10.480 1.00 87.44 108 GLU A CA 1
ATOM 884 C C . GLU A 1 108 ? 4.377 -10.749 -11.596 1.00 87.44 108 GLU A C 1
ATOM 886 O O . GLU A 1 108 ? 4.916 -10.715 -12.706 1.00 87.44 108 GLU A O 1
ATOM 891 N N . ASP A 1 109 ? 3.358 -9.942 -11.286 1.00 90.12 109 ASP A N 1
ATOM 892 C CA . ASP A 1 109 ? 2.686 -9.069 -12.249 1.00 90.12 109 ASP A CA 1
ATOM 893 C C . ASP A 1 109 ? 3.442 -7.751 -12.490 1.00 90.12 109 ASP A C 1
ATOM 895 O O . ASP A 1 109 ? 3.101 -6.992 -13.401 1.00 90.12 109 ASP A O 1
ATOM 899 N N . TYR A 1 110 ? 4.506 -7.475 -11.725 1.00 90.88 110 TYR A N 1
ATOM 900 C CA . TYR A 1 110 ? 5.177 -6.171 -11.693 1.00 90.88 110 TYR A CA 1
ATOM 901 C C . TYR A 1 110 ? 5.657 -5.660 -13.046 1.00 90.88 110 TYR A C 1
ATOM 903 O O . TYR A 1 110 ? 5.545 -4.473 -13.348 1.00 90.88 110 TYR A O 1
ATOM 911 N N . ASN A 1 111 ? 6.157 -6.551 -13.899 1.00 90.56 111 ASN A N 1
ATOM 912 C CA . ASN A 1 111 ? 6.659 -6.160 -15.215 1.00 90.56 111 ASN A CA 1
ATOM 913 C C . ASN A 1 111 ? 5.551 -5.722 -16.185 1.00 90.56 111 ASN A C 1
ATOM 915 O O . ASN A 1 111 ? 5.848 -5.043 -17.168 1.00 90.56 111 ASN A O 1
ATOM 919 N N . ASN A 1 112 ? 4.300 -6.097 -15.911 1.00 92.88 112 ASN A N 1
ATOM 920 C CA . ASN A 1 112 ? 3.128 -5.719 -16.699 1.00 92.88 112 ASN A CA 1
ATOM 921 C C . ASN A 1 112 ? 2.339 -4.567 -16.060 1.00 92.88 112 ASN A C 1
ATOM 923 O O . ASN A 1 112 ? 1.383 -4.084 -16.660 1.00 92.88 112 ASN A O 1
ATOM 927 N N . PHE A 1 113 ? 2.734 -4.136 -14.862 1.00 94.00 113 PHE A N 1
ATOM 928 C CA . PHE A 1 113 ? 2.041 -3.123 -14.084 1.00 94.00 113 PHE A CA 1
ATOM 929 C C . PHE A 1 113 ? 2.449 -1.723 -14.554 1.00 94.00 113 PHE A C 1
ATOM 931 O O . PHE A 1 113 ? 3.640 -1.401 -14.608 1.00 94.00 113 PHE A O 1
ATOM 938 N N . SER A 1 114 ? 1.483 -0.894 -14.944 1.00 95.94 114 SER A N 1
ATOM 939 C CA . SER A 1 114 ? 1.739 0.465 -15.430 1.00 95.94 114 SER A CA 1
ATOM 940 C C . SER A 1 114 ? 1.733 1.511 -14.307 1.00 95.94 114 SER A C 1
ATOM 942 O O . SER A 1 114 ? 1.365 1.241 -13.161 1.00 95.94 114 SER A O 1
ATOM 944 N N . ILE A 1 115 ? 2.145 2.738 -14.637 1.00 95.00 115 ILE A N 1
ATOM 945 C CA . ILE A 1 115 ? 2.035 3.905 -13.749 1.00 95.00 115 ILE A CA 1
ATOM 946 C C . ILE A 1 115 ? 0.570 4.143 -13.365 1.00 95.00 115 ILE A C 1
ATOM 948 O O . ILE A 1 115 ? 0.285 4.442 -12.203 1.00 95.00 115 ILE A O 1
ATOM 952 N N . SER A 1 116 ? -0.358 4.034 -14.318 1.00 96.25 116 SER A N 1
ATOM 953 C CA . SER A 1 116 ? -1.780 4.251 -14.054 1.00 96.25 116 SER A CA 1
ATOM 954 C C . SER A 1 116 ? -2.362 3.179 -13.132 1.00 96.25 116 SER A C 1
ATOM 956 O O . SER A 1 116 ? -3.039 3.539 -12.165 1.00 96.25 116 SER A O 1
ATOM 958 N N . ASP A 1 117 ? -2.024 1.904 -13.351 1.00 96.06 117 ASP A N 1
ATOM 959 C CA . ASP A 1 117 ? -2.442 0.796 -12.481 1.00 96.06 117 ASP A CA 1
ATOM 960 C C . ASP A 1 117 ? -1.961 1.011 -11.042 1.00 96.06 117 ASP A C 1
ATOM 962 O O . ASP A 1 117 ? -2.724 0.856 -10.089 1.00 96.06 117 ASP A O 1
ATOM 966 N N . TYR A 1 118 ? -0.712 1.451 -10.877 1.00 95.75 118 TYR A N 1
ATOM 967 C CA . TYR A 1 118 ? -0.147 1.759 -9.568 1.00 95.75 118 TYR A CA 1
ATOM 968 C C . TYR A 1 118 ? -0.871 2.895 -8.852 1.00 95.75 118 TYR A C 1
ATOM 970 O O . TYR A 1 118 ? -1.225 2.779 -7.680 1.00 95.75 118 TYR A O 1
ATOM 978 N N . VAL A 1 119 ? -1.129 3.995 -9.555 1.00 95.44 119 VAL A N 1
ATOM 979 C CA . VAL A 1 119 ? -1.853 5.134 -8.987 1.00 95.44 119 VAL A CA 1
ATOM 980 C C . VAL A 1 119 ? -3.279 4.742 -8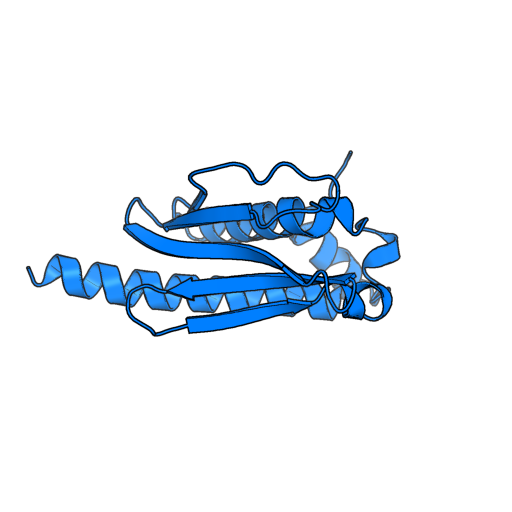.588 1.00 95.44 119 VAL A C 1
ATOM 982 O O . VAL A 1 119 ? -3.772 5.212 -7.561 1.00 95.44 119 VAL A O 1
ATOM 985 N N . ILE A 1 120 ? -3.946 3.894 -9.378 1.00 95.69 120 ILE A N 1
ATOM 986 C CA . ILE A 1 120 ? -5.266 3.346 -9.039 1.00 95.69 120 ILE A CA 1
ATOM 987 C C . ILE A 1 120 ? -5.163 2.489 -7.777 1.00 95.69 120 ILE A C 1
ATOM 989 O O . ILE A 1 120 ? -5.898 2.746 -6.827 1.00 95.69 120 ILE A O 1
ATOM 993 N N . LEU A 1 121 ? -4.206 1.559 -7.726 1.00 95.25 121 LEU A N 1
ATOM 994 C CA . LEU A 1 121 ? -3.976 0.685 -6.577 1.00 95.25 121 LEU A CA 1
ATOM 995 C C . LEU A 1 121 ? -3.795 1.476 -5.275 1.00 95.25 121 LEU A C 1
ATOM 997 O O . LEU A 1 121 ? -4.453 1.187 -4.276 1.00 95.25 121 LEU A O 1
ATOM 1001 N N . VAL A 1 122 ? -2.932 2.498 -5.288 1.00 95.25 122 VAL A N 1
ATOM 1002 C CA . VAL A 1 122 ? -2.689 3.358 -4.120 1.00 95.25 122 VAL A CA 1
ATOM 1003 C C . VAL A 1 122 ? -3.986 4.036 -3.666 1.00 95.25 122 VAL A C 1
ATOM 1005 O O . VAL A 1 122 ? -4.291 4.035 -2.474 1.00 95.25 122 VAL A O 1
ATOM 1008 N N . LYS A 1 123 ? -4.780 4.575 -4.600 1.00 94.38 123 LYS A N 1
ATOM 1009 C CA . LYS A 1 123 ? -6.035 5.279 -4.288 1.00 94.38 123 LYS A CA 1
ATOM 1010 C C . LYS A 1 123 ? -7.143 4.363 -3.787 1.00 94.38 123 LYS A C 1
ATOM 1012 O O . LYS A 1 123 ? -7.897 4.738 -2.885 1.00 94.38 123 LYS A O 1
ATOM 1017 N N . GLU A 1 124 ? -7.288 3.191 -4.391 1.00 93.62 124 GLU A N 1
ATOM 1018 C CA . GLU A 1 124 ? -8.271 2.199 -3.965 1.00 93.62 124 GLU A CA 1
ATOM 1019 C C . GLU A 1 124 ? -7.937 1.716 -2.558 1.00 93.62 124 GLU A C 1
ATOM 1021 O O . GLU A 1 124 ? -8.790 1.759 -1.670 1.00 93.62 124 GLU A O 1
ATOM 1026 N N . PHE A 1 125 ? -6.671 1.374 -2.313 1.00 93.50 125 PHE A N 1
ATOM 1027 C CA . PHE A 1 125 ? -6.239 0.923 -0.999 1.00 93.50 125 PHE A CA 1
ATOM 1028 C C . PHE A 1 125 ? -6.332 2.022 0.072 1.00 93.50 125 PHE A C 1
ATOM 1030 O O . PHE A 1 125 ? -6.809 1.761 1.175 1.00 93.50 125 PHE A O 1
ATOM 1037 N N . SER A 1 126 ? -5.982 3.276 -0.237 1.00 93.62 126 SER A N 1
ATOM 1038 C CA . SER A 1 126 ? -6.164 4.381 0.716 1.00 93.62 126 SER A CA 1
ATOM 1039 C C . SER A 1 126 ? -7.640 4.619 1.053 1.00 93.62 126 SER A C 1
ATOM 1041 O O . SER A 1 126 ? -7.985 4.889 2.202 1.00 93.62 126 SER A O 1
ATOM 1043 N N . SER A 1 127 ? -8.530 4.502 0.062 1.00 92.06 127 SER A N 1
ATOM 1044 C CA . SER A 1 127 ? -9.978 4.658 0.265 1.00 92.06 127 SER A CA 1
ATOM 1045 C C . SER A 1 127 ? -10.543 3.546 1.147 1.00 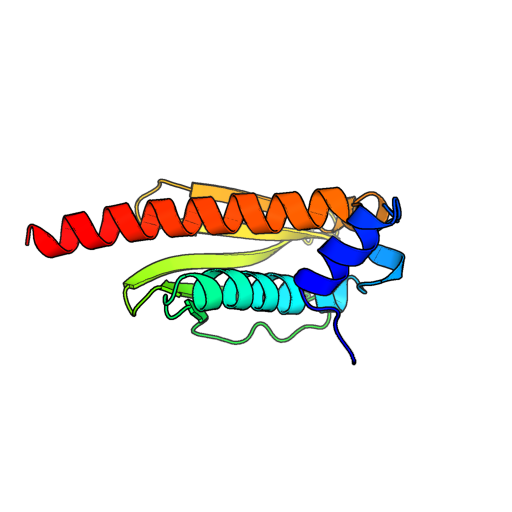92.06 127 SER A C 1
ATOM 1047 O O . SER A 1 127 ? -11.383 3.799 2.009 1.00 92.06 127 SER A O 1
ATOM 1049 N N . HIS A 1 128 ? -10.048 2.326 0.957 1.00 91.12 128 HIS A N 1
ATOM 1050 C CA . HIS A 1 128 ? -10.360 1.174 1.789 1.00 91.12 128 HIS A CA 1
ATOM 1051 C C . HIS A 1 128 ? -9.949 1.381 3.252 1.00 91.12 128 HIS A C 1
ATOM 1053 O O . HIS A 1 128 ? -10.804 1.295 4.134 1.00 91.12 128 HIS A O 1
ATOM 1059 N N . LEU A 1 129 ? -8.692 1.759 3.505 1.00 91.69 129 LEU A N 1
ATOM 1060 C CA . LEU A 1 129 ? -8.208 2.060 4.858 1.00 91.69 129 LEU A CA 1
ATOM 1061 C C . LEU A 1 129 ? -9.003 3.191 5.525 1.00 91.69 129 LEU A C 1
ATOM 1063 O O . LEU A 1 129 ? -9.309 3.124 6.715 1.00 91.69 129 LEU A O 1
ATOM 1067 N N . LEU A 1 130 ? -9.381 4.225 4.765 1.00 92.06 130 LEU A N 1
ATOM 1068 C CA . LEU A 1 130 ? -10.234 5.297 5.278 1.00 92.06 130 LEU A CA 1
ATOM 1069 C C . LEU A 1 130 ? -11.622 4.776 5.680 1.00 92.06 130 LEU A C 1
ATOM 1071 O O . LEU A 1 130 ? -12.157 5.186 6.710 1.00 92.06 130 LEU A O 1
ATOM 1075 N N . GLY A 1 131 ? -12.203 3.875 4.887 1.00 90.31 131 GLY A N 1
ATOM 1076 C CA . GLY A 1 131 ? -13.467 3.217 5.211 1.00 90.31 131 GLY A CA 1
ATOM 1077 C C . GLY A 1 131 ? -13.401 2.451 6.533 1.00 90.31 131 GLY A C 1
ATOM 1078 O O . GLY A 1 131 ? -14.284 2.610 7.378 1.00 90.31 131 GLY A O 1
ATOM 1079 N N . GLU A 1 132 ? -12.330 1.687 6.748 1.00 89.69 132 GLU A N 1
ATOM 1080 C CA . GLU A 1 132 ? -12.103 0.955 8.000 1.00 89.69 132 GLU A CA 1
ATOM 1081 C C . GLU A 1 132 ? -11.900 1.893 9.189 1.00 89.69 132 GLU A C 1
ATOM 1083 O O . GLU A 1 132 ? -12.567 1.740 10.212 1.00 89.69 132 GLU A O 1
ATOM 1088 N N . TYR A 1 133 ? -11.080 2.935 9.032 1.00 91.19 133 TYR A N 1
ATOM 1089 C CA . TYR A 1 133 ? -10.895 3.970 10.051 1.00 91.19 133 TYR A CA 1
ATOM 1090 C C . TYR A 1 133 ? -12.220 4.621 10.474 1.00 91.19 133 TYR A C 1
ATOM 1092 O O . TYR A 1 133 ? -12.505 4.794 11.665 1.00 91.19 133 TYR A O 1
ATOM 1100 N N . LEU A 1 134 ? -13.066 4.981 9.506 1.00 90.19 134 LEU A N 1
ATOM 1101 C CA . LEU A 1 134 ? -14.371 5.576 9.785 1.00 90.19 134 LEU A CA 1
ATOM 1102 C C . LEU A 1 134 ? -15.297 4.600 10.515 1.00 90.19 134 LEU A C 1
ATOM 1104 O O . LEU A 1 134 ? -16.047 5.034 11.390 1.00 90.19 134 LEU A O 1
ATOM 1108 N N . MET A 1 135 ? -15.233 3.302 10.211 1.00 87.88 135 MET A N 1
ATOM 1109 C CA . MET A 1 135 ? -15.993 2.297 10.952 1.00 87.88 135 MET A CA 1
ATOM 1110 C C . MET A 1 135 ? -15.482 2.158 12.392 1.00 87.88 135 MET A C 1
ATOM 1112 O O . MET A 1 135 ? -16.276 2.226 13.331 1.00 87.88 135 MET A O 1
ATOM 1116 N N . TYR A 1 136 ? -14.170 2.012 12.592 1.00 86.31 136 TYR A N 1
ATOM 1117 C CA . TYR A 1 136 ? -13.590 1.821 13.926 1.00 86.31 136 TYR A CA 1
ATOM 1118 C C . TYR A 1 136 ? -13.785 3.036 14.824 1.00 86.31 136 TYR A C 1
ATOM 1120 O O . TYR A 1 136 ? -14.251 2.896 15.953 1.00 86.31 136 TYR A O 1
ATOM 1128 N N . SER A 1 137 ? -13.575 4.240 14.293 1.00 84.75 137 SER A N 1
ATOM 1129 C CA . SER A 1 137 ? -13.836 5.472 15.042 1.00 84.75 137 SER A CA 1
ATOM 1130 C C . SER A 1 137 ? -15.309 5.640 15.440 1.00 84.75 137 SER A C 1
ATOM 1132 O O . SER A 1 137 ? -15.602 6.330 16.417 1.00 84.75 137 SER A O 1
ATOM 1134 N N . GLN A 1 138 ? -16.259 5.032 14.719 1.00 84.44 138 GLN A N 1
ATOM 1135 C CA . GLN A 1 138 ? -17.664 4.983 15.136 1.00 84.44 138 GLN A CA 1
ATOM 1136 C C . GLN A 1 138 ? -17.905 3.950 16.238 1.00 84.44 138 GLN A C 1
ATOM 1138 O O . GLN A 1 138 ? -18.677 4.228 17.153 1.00 84.44 138 GLN A O 1
ATOM 1143 N N . ILE A 1 139 ? -17.271 2.778 16.168 1.00 79.50 139 ILE A N 1
ATOM 1144 C CA . ILE A 1 139 ? -17.392 1.740 17.201 1.00 79.50 139 ILE A CA 1
ATOM 1145 C C . ILE A 1 139 ? -16.841 2.259 18.532 1.00 79.50 139 ILE A C 1
ATOM 1147 O O . ILE A 1 139 ? -17.548 2.205 19.535 1.00 79.50 139 ILE A O 1
ATOM 1151 N N . GLU A 1 140 ? -15.643 2.846 18.534 1.00 71.19 140 GLU A N 1
ATOM 1152 C CA . GLU A 1 140 ? -15.022 3.395 19.747 1.00 71.19 140 GLU A CA 1
ATOM 1153 C C . GLU A 1 140 ? -15.824 4.546 20.363 1.00 71.19 140 GLU A C 1
ATOM 1155 O O . GLU A 1 140 ? -15.908 4.650 21.579 1.00 71.19 140 GLU A O 1
ATOM 1160 N N . LYS A 1 141 ? -16.476 5.391 19.551 1.00 68.31 141 LYS A N 1
ATOM 1161 C CA . LYS A 1 141 ? -17.350 6.468 20.059 1.00 68.31 141 LYS A CA 1
ATOM 1162 C C . LYS A 1 141 ? -18.621 5.965 20.747 1.00 68.31 141 LYS A C 1
ATOM 1164 O O . LYS A 1 141 ? -19.260 6.741 21.455 1.00 68.31 141 LYS A O 1
ATOM 1169 N N . ASN A 1 142 ? -19.029 4.726 20.484 1.00 58.22 142 ASN A N 1
ATOM 1170 C CA . ASN A 1 142 ? -20.244 4.127 21.034 1.00 58.22 142 ASN A CA 1
ATOM 1171 C C . ASN A 1 142 ? -19.981 3.259 22.282 1.00 58.22 142 ASN A C 1
ATOM 1173 O O . ASN A 1 142 ? -20.934 2.687 22.819 1.00 58.22 142 ASN A O 1
ATOM 1177 N N . HIS A 1 143 ? -18.727 3.176 22.741 1.00 49.62 143 HIS A N 1
ATOM 1178 C CA . HIS A 1 143 ? -18.291 2.474 23.951 1.00 49.62 143 HIS A CA 1
ATOM 1179 C C . HIS A 1 143 ? -17.736 3.448 24.997 1.00 49.62 143 HIS A C 1
ATOM 1181 O O . HIS A 1 143 ? -17.906 3.138 26.200 1.00 49.62 143 HIS A O 1
#

Foldseek 3Di:
DPQDALVVLVVCVVVVNWAQPCVRAPLQCLVVRLLRNLCVVCVVVVKHKDWPDDDDDDLDPAKDKTFIDINPHTFWMWMFDADPVVRKTFTFTDGPVPPDTDTLDISVCRRVQISVNSSVSSVVVSVSSVVSVVVVVVVVVVD

pLDDT: mean 84.61, std 11.58, range [45.0, 96.25]

Solvent-accessible surface area (backbone atoms only — not comparable to full-atom values): 8259 Å² total; per-residue (Å²): 132,92,74,79,52,64,69,56,55,51,54,37,48,74,70,74,47,72,46,52,30,60,80,81,46,54,77,67,47,44,62,62,50,51,54,49,42,48,39,53,58,29,51,77,67,78,39,51,61,46,65,79,44,86,80,80,69,62,86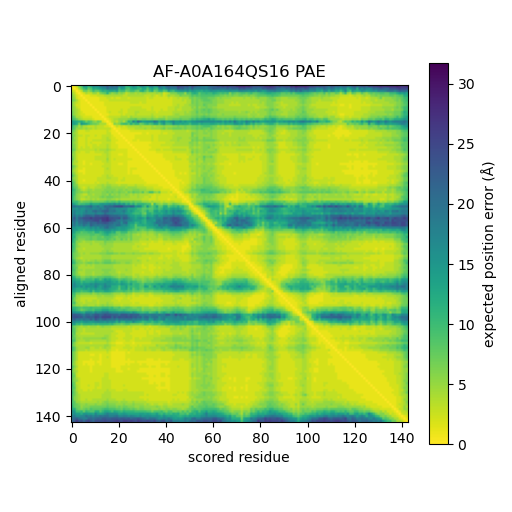,56,97,52,69,46,68,27,43,38,27,52,69,86,41,79,59,32,38,41,31,42,44,52,42,82,91,77,74,43,42,32,37,31,38,42,29,90,84,65,87,44,75,43,80,76,45,54,58,81,51,41,81,76,33,30,45,60,58,49,54,48,50,54,52,54,51,48,50,50,52,50,52,50,48,57,51,49,59,51,54,62,73,76,108

Sequence (143 aa):
MNQHNLAQYHLLLQNNTDLPLSQILPLEDFLITFITHLNEIFQESELTFKNLEPIITDIPEANQETTLSLNDIELGELFLIHDSSYLDTSLVYYSPYGLIESTIFRYEDYNNFSISDYVILVKEFSSHLLGEYLMYSQIEKNH

Organism: Bacillus cereus (NCBI:txid1396)

Nearest PDB str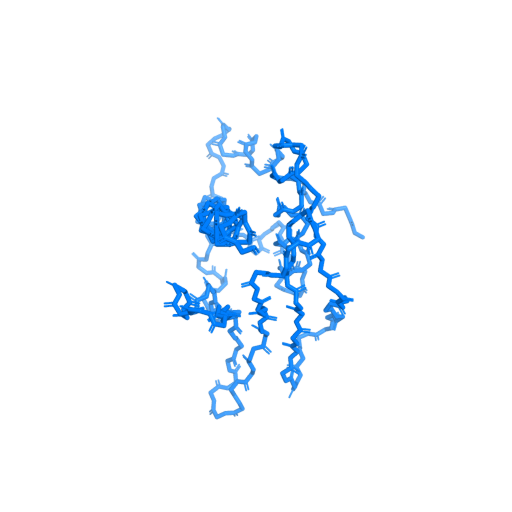uctures (foldseek):
  1x48-assembly1_A  TM=6.019E-01  e=4.755E-01  Mus musculus
  4pso-assembly1_A  TM=4.304E-01  e=2.947E-01  Aeropyrum pernix K1
  8r50-assembly1_A  TM=3.917E-01  e=4.613E+00  Mus musculus

Radius of gyration: 15.58 Å; Cα contacts (8 Å, |Δi|>4): 195; chains: 1; bounding box: 38×39×46 Å

Secondary structure (DSSP, 8-state):
--PPPHHHHHHHHHTT---BGGGTS-GGGHHHHHHHHHHHHHHHTT--EEESS----S--SS-EEEEEEETTEEEEEEEEEEETTTTEEEEEEE-TTSS-EEEEEEGGGGGG-BHHHHHHHHHHHHHHHHHHHHHHHHHHHT-

Mean predicted aligned error: 6.09 Å